Protein AF-A0A2E5EI53-F1 (afdb_monomer)

Foldseek 3Di:
DWDWACDPDPPDHTATEEEDEDQDPVVVVVVC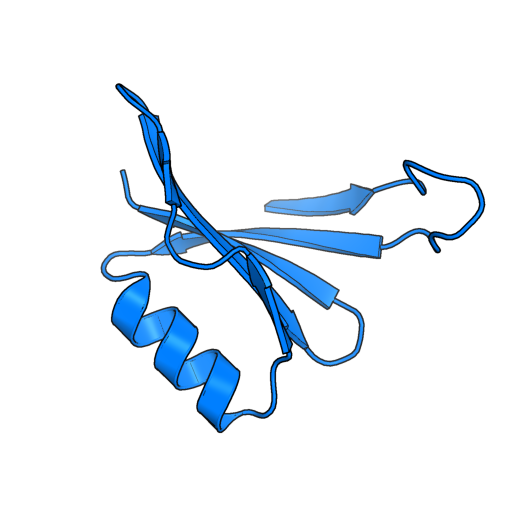VVVVWAWPFDWAADPPQATWTWIADPRHIYIYGYD

Nearest PDB structures (foldseek):
  4hc5-assembly2_C  TM=7.808E-01  e=3.143E-03  Sphaerobacter thermophilus DSM 20745
  1ss4-assembly1_A  TM=8.021E-01  e=5.266E-03  Bacillus cereus
  3itw-assembly1_B-2  TM=7.308E-01  e=5.266E-03  Micromonospora sp. ML1
  2i7r-assembly1_B  TM=7.505E-01  e=1.576E-02  Streptococcus pneumoniae
  2p25-assembly1_A-2  TM=8.037E-01  e=3.417E-02  Enterococcus faecalis V583

Mean predicted aligned error: 2.95 Å

pLDDT: mean 94.86, std 3.43, range [77.38, 98.31]

Solvent-accessible surface area (backbone atoms only — not comparable to full-atom values): 3828 Å² total; per-residue (Å²): 89,83,46,77,42,74,48,91,46,95,92,46,70,69,33,46,38,32,46,46,79,44,96,50,60,69,60,52,50,51,52,39,45,75,73,68,28,45,75,79,35,69,86,40,78,42,91,97,69,32,33,34,31,28,36,34,51,97,76,32,38,36,39,39,35,34,113

Structure (mmCIF, N/CA/C/O backbone):
data_AF-A0A2E5EI53-F1
#
_entry.id   AF-A0A2E5EI53-F1
#
loop_
_atom_site.group_PDB
_atom_site.id
_atom_site.type_symbol
_atom_site.label_atom_id
_atom_site.label_alt_id
_atom_site.label_comp_id
_atom_site.l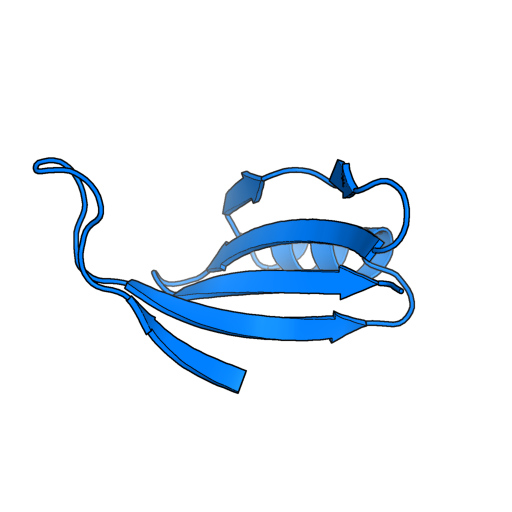abel_asym_id
_atom_site.label_entity_id
_atom_site.label_seq_id
_atom_site.pdbx_PDB_ins_code
_atom_site.Cartn_x
_atom_site.Cartn_y
_atom_site.Cartn_z
_atom_site.occupancy
_atom_site.B_iso_or_equiv
_atom_site.auth_seq_id
_atom_site.auth_comp_id
_atom_site.auth_asym_id
_atom_site.auth_atom_id
_atom_site.pdbx_PDB_model_num
ATOM 1 N N . MET A 1 1 ? 3.527 -5.743 9.088 1.00 77.38 1 MET A N 1
ATOM 2 C CA . MET A 1 1 ? 2.673 -6.487 10.047 1.00 77.38 1 MET A CA 1
ATOM 3 C C . MET A 1 1 ? 1.501 -7.078 9.281 1.00 77.38 1 MET A C 1
ATOM 5 O O . MET A 1 1 ? 0.947 -6.353 8.467 1.00 77.38 1 MET A O 1
ATOM 9 N N . LEU A 1 2 ? 1.175 -8.357 9.496 1.00 90.88 2 LEU A N 1
ATOM 10 C CA . LEU A 1 2 ? 0.046 -9.057 8.865 1.00 90.88 2 LEU A CA 1
ATOM 11 C C . LEU A 1 2 ? -1.118 -9.129 9.858 1.00 90.88 2 LEU A C 1
ATOM 13 O O . LEU A 1 2 ? -0.919 -9.535 11.002 1.00 90.88 2 LEU A O 1
ATOM 17 N N . SER A 1 3 ? -2.309 -8.743 9.416 1.00 90.69 3 SER A N 1
ATOM 18 C CA . SER A 1 3 ? -3.534 -8.744 10.217 1.00 90.69 3 SER A CA 1
ATOM 19 C C . SER A 1 3 ? -4.743 -9.111 9.362 1.00 90.69 3 SER A C 1
ATOM 21 O O . SER A 1 3 ? -4.711 -8.962 8.142 1.00 90.69 3 SER A O 1
ATOM 23 N N . ILE A 1 4 ? -5.811 -9.577 10.004 1.00 92.44 4 ILE A N 1
ATOM 24 C CA . ILE A 1 4 ? -7.133 -9.693 9.385 1.00 92.44 4 ILE A CA 1
ATOM 25 C C . ILE A 1 4 ? -7.970 -8.538 9.932 1.00 92.44 4 ILE A C 1
ATOM 27 O O . ILE A 1 4 ? -8.070 -8.381 11.151 1.00 92.44 4 ILE A O 1
ATOM 31 N N . ARG A 1 5 ? -8.523 -7.715 9.039 1.00 90.12 5 ARG A N 1
ATOM 32 C CA . ARG A 1 5 ? -9.404 -6.594 9.379 1.00 90.12 5 ARG A CA 1
ATOM 33 C C . ARG A 1 5 ? -10.843 -7.001 9.086 1.00 90.12 5 ARG A C 1
ATOM 35 O O . ARG A 1 5 ? -11.155 -7.409 7.971 1.00 90.12 5 ARG A O 1
ATOM 42 N N . GLU A 1 6 ? -11.706 -6.899 10.089 1.00 92.44 6 GLU A N 1
ATOM 43 C CA . GLU A 1 6 ? -13.143 -7.087 9.893 1.00 92.44 6 GLU A CA 1
ATOM 44 C C . GLU A 1 6 ? -13.712 -5.984 8.987 1.00 92.44 6 GLU A C 1
ATOM 46 O O . GLU A 1 6 ? -13.165 -4.877 8.914 1.00 92.44 6 GLU A O 1
ATOM 51 N N . ALA A 1 7 ? -14.795 -6.302 8.278 1.00 91.69 7 ALA A N 1
ATOM 52 C CA . ALA A 1 7 ? -15.495 -5.357 7.421 1.00 91.69 7 ALA A CA 1
ATOM 53 C C . ALA A 1 7 ? -15.876 -4.091 8.208 1.00 91.69 7 ALA A C 1
ATOM 55 O O . ALA A 1 7 ? -16.474 -4.174 9.282 1.00 91.69 7 ALA A O 1
ATOM 56 N N . LEU A 1 8 ? -15.546 -2.907 7.683 1.00 89.00 8 LEU A N 1
ATOM 57 C CA . LEU A 1 8 ? -15.903 -1.635 8.326 1.00 89.00 8 LEU A CA 1
ATOM 58 C C . LEU A 1 8 ? -17.296 -1.151 7.910 1.00 89.00 8 LEU A C 1
ATOM 60 O O . LEU A 1 8 ? -17.810 -0.185 8.479 1.00 89.00 8 LEU A O 1
ATOM 64 N N . ARG A 1 9 ? -17.888 -1.772 6.886 1.00 91.38 9 ARG A N 1
ATOM 65 C CA . ARG A 1 9 ? -19.205 -1.450 6.321 1.00 91.38 9 ARG A CA 1
ATOM 66 C C . ARG A 1 9 ? -19.899 -2.737 5.885 1.00 91.38 9 ARG A C 1
ATOM 68 O O . ARG A 1 9 ? -19.235 -3.700 5.530 1.00 91.38 9 ARG A O 1
ATOM 75 N N . GLU A 1 10 ? -21.230 -2.728 5.827 1.00 93.06 10 GLU A N 1
ATOM 76 C CA . GLU A 1 10 ? -22.028 -3.892 5.391 1.00 93.06 10 GLU A CA 1
ATOM 77 C C . GLU A 1 10 ? -21.730 -4.342 3.949 1.00 93.06 10 GLU A C 1
ATOM 79 O O . GLU A 1 10 ? -21.993 -5.481 3.585 1.00 93.06 10 GLU A O 1
ATOM 84 N N . THR A 1 11 ? -21.184 -3.448 3.121 1.00 90.50 11 THR A N 1
ATOM 85 C CA . THR A 1 11 ? -20.827 -3.708 1.718 1.00 90.50 11 THR A CA 1
ATOM 86 C C . THR A 1 11 ? -19.386 -4.190 1.535 1.00 90.50 11 THR A C 1
ATOM 88 O O . THR A 1 11 ? -18.895 -4.201 0.409 1.00 90.50 11 THR A O 1
ATOM 91 N N . GLU A 1 12 ? -18.671 -4.479 2.619 1.00 86.31 12 GLU A N 1
ATOM 92 C CA . GLU A 1 12 ? -17.256 -4.842 2.606 1.00 86.31 12 GLU A CA 1
ATOM 93 C C . GLU A 1 12 ? -17.080 -6.282 3.105 1.00 86.31 12 GLU A C 1
ATOM 95 O O . GLU A 1 12 ? -17.783 -6.724 4.013 1.00 86.31 12 GLU A O 1
ATOM 100 N N . GLU A 1 13 ? -16.138 -7.019 2.521 1.00 90.00 13 GLU A N 1
ATOM 101 C CA . GLU A 1 13 ? -15.722 -8.325 3.034 1.00 90.00 13 GLU A CA 1
ATOM 102 C C . GLU A 1 13 ? -14.539 -8.157 4.003 1.00 90.00 13 GLU A C 1
ATOM 104 O O . GLU A 1 13 ? -13.752 -7.219 3.859 1.00 90.00 13 GLU A O 1
ATOM 109 N N . PRO A 1 14 ? -14.362 -9.052 4.990 1.00 91.94 14 PRO A N 1
ATOM 110 C CA . PRO A 1 14 ? -13.143 -9.077 5.788 1.00 91.94 14 PRO A CA 1
ATOM 111 C C . PRO A 1 14 ? -11.899 -9.187 4.898 1.00 91.94 14 PRO A C 1
ATOM 113 O O . PRO A 1 14 ? -11.839 -10.032 4.004 1.00 91.94 14 PRO A O 1
ATOM 116 N N . ALA A 1 15 ? -10.884 -8.373 5.177 1.00 91.94 15 ALA A N 1
ATOM 117 C CA . ALA A 1 15 ? -9.695 -8.274 4.340 1.00 91.94 15 ALA A CA 1
ATOM 118 C C . ALA A 1 15 ? -8.437 -8.734 5.081 1.00 91.94 15 ALA A C 1
ATOM 120 O O . ALA 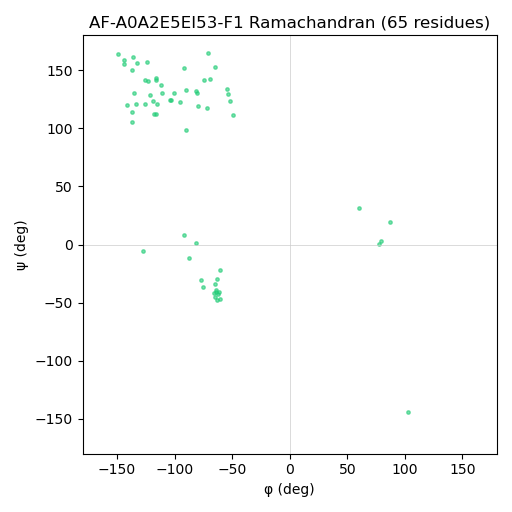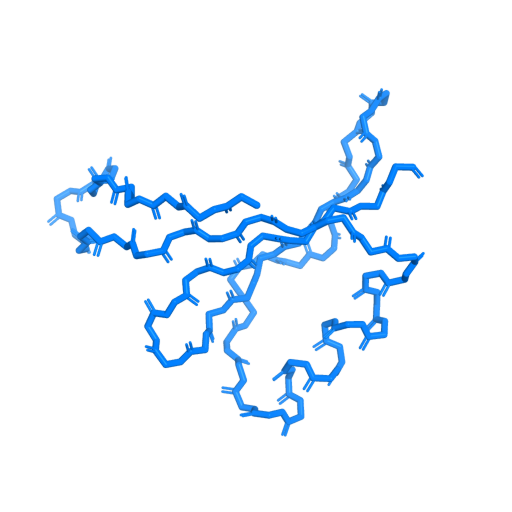A 1 15 ? -8.224 -8.431 6.261 1.00 91.94 15 ALA A O 1
ATOM 121 N N . VAL A 1 16 ? -7.550 -9.427 4.361 1.00 94.06 16 VAL A N 1
ATOM 122 C CA . VAL A 1 16 ? -6.158 -9.562 4.799 1.00 94.06 16 VAL A CA 1
ATOM 123 C C . VAL A 1 16 ? -5.493 -8.210 4.593 1.00 94.06 16 VAL A C 1
ATOM 125 O O . VAL A 1 16 ? -5.398 -7.735 3.464 1.00 94.06 16 VAL A O 1
ATOM 128 N N . HIS A 1 17 ? -5.037 -7.607 5.687 1.00 92.81 17 HIS A N 1
ATOM 129 C CA . HIS A 1 17 ? -4.419 -6.292 5.693 1.00 92.81 17 HIS A CA 1
ATOM 130 C C . HIS A 1 17 ? -2.955 -6.391 6.128 1.00 92.81 17 HIS A C 1
ATOM 132 O O . HIS A 1 17 ? -2.647 -6.848 7.239 1.00 92.81 17 HIS A O 1
ATOM 138 N N . VAL A 1 18 ? -2.047 -5.949 5.258 1.00 94.50 18 VAL A N 1
ATOM 139 C CA . VAL A 1 18 ? -0.601 -5.959 5.504 1.00 94.50 18 VAL A CA 1
ATOM 140 C C . VAL A 1 18 ? -0.044 -4.549 5.420 1.00 94.50 18 VAL A C 1
ATOM 142 O O . VAL A 1 18 ? -0.242 -3.869 4.427 1.00 94.50 18 VAL A O 1
ATOM 145 N N . CYS A 1 19 ? 0.710 -4.123 6.433 1.00 94.06 19 CYS A N 1
ATOM 146 C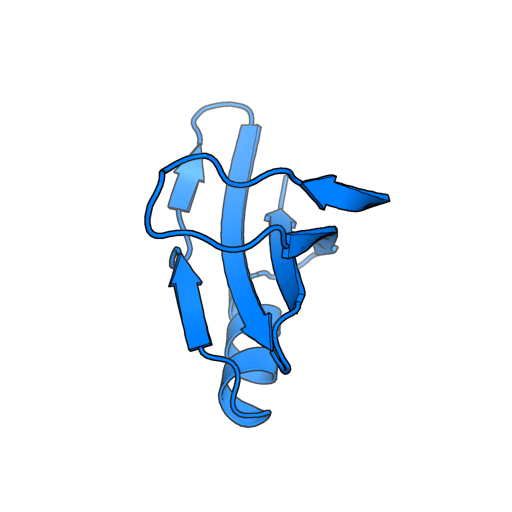 CA . CYS A 1 19 ? 1.419 -2.841 6.407 1.00 94.06 19 CYS A CA 1
ATOM 147 C C . CYS A 1 19 ? 2.935 -3.029 6.316 1.00 94.06 19 CYS A C 1
ATOM 149 O O . CYS A 1 19 ? 3.518 -3.756 7.136 1.00 94.06 19 CYS A O 1
ATOM 151 N N . HIS A 1 20 ? 3.564 -2.320 5.377 1.00 95.06 20 HIS A N 1
ATOM 152 C CA . HIS A 1 20 ? 5.014 -2.258 5.186 1.00 95.06 20 HIS A CA 1
ATOM 153 C C . HIS A 1 20 ? 5.518 -0.816 5.248 1.00 95.06 20 HIS A C 1
ATOM 155 O O .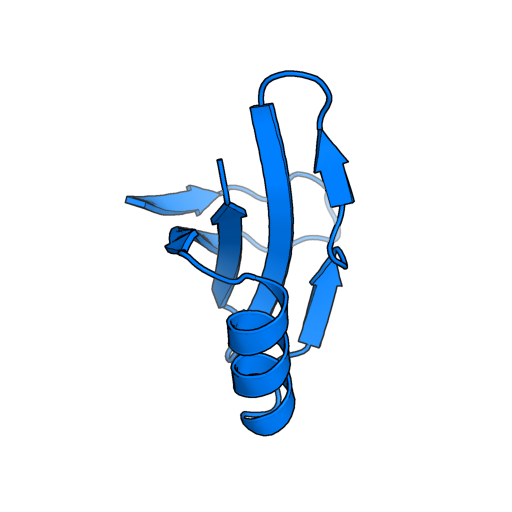 HIS A 1 20 ? 4.885 0.085 4.707 1.00 95.06 20 HIS A O 1
ATOM 161 N N . VAL A 1 21 ? 6.680 -0.614 5.870 1.00 96.38 21 VAL A N 1
ATOM 162 C CA . VAL A 1 21 ? 7.447 0.629 5.725 1.00 96.38 21 VAL A CA 1
ATOM 163 C C . VAL A 1 21 ? 8.405 0.452 4.549 1.00 96.38 21 VAL A C 1
ATOM 165 O O . VAL A 1 21 ? 9.057 -0.588 4.455 1.00 96.38 21 VAL A O 1
ATOM 168 N N . VAL A 1 22 ? 8.467 1.432 3.654 1.00 97.00 22 VAL A N 1
ATOM 169 C CA . VAL A 1 22 ? 9.286 1.417 2.435 1.00 97.00 22 VAL A CA 1
ATOM 170 C C . VAL A 1 22 ? 10.063 2.724 2.287 1.00 97.00 22 VAL A C 1
ATOM 172 O O . VAL A 1 22 ? 9.658 3.761 2.810 1.00 97.00 22 VAL A O 1
ATOM 175 N N . GLU A 1 23 ? 11.174 2.673 1.554 1.00 96.94 23 GLU A N 1
ATOM 176 C CA . GLU A 1 23 ? 12.021 3.845 1.291 1.00 96.94 23 GLU A CA 1
ATOM 177 C C . GLU A 1 23 ? 11.404 4.798 0.257 1.00 96.94 23 GLU A C 1
ATOM 179 O O . GLU A 1 23 ? 11.499 6.015 0.416 1.00 96.94 23 GLU A O 1
ATOM 184 N N . ASP A 1 24 ? 10.732 4.260 -0.767 1.00 96.69 24 ASP A N 1
ATOM 185 C CA . ASP A 1 24 ? 10.018 5.032 -1.786 1.00 96.69 24 ASP A CA 1
ATOM 186 C C . ASP A 1 24 ? 8.646 4.412 -2.105 1.00 96.69 24 ASP A C 1
ATOM 188 O O . ASP A 1 24 ? 8.526 3.396 -2.797 1.00 96.69 24 ASP A O 1
ATOM 192 N N . ILE A 1 25 ? 7.575 5.044 -1.613 1.00 97.25 25 ILE A N 1
ATOM 193 C CA . ILE A 1 25 ? 6.202 4.613 -1.923 1.00 97.25 25 ILE A CA 1
ATOM 194 C C . ILE A 1 25 ? 5.874 4.770 -3.410 1.00 97.25 25 ILE A C 1
ATOM 196 O O . ILE A 1 25 ? 5.109 3.961 -3.935 1.00 97.25 25 ILE A O 1
ATOM 200 N N . ALA A 1 26 ? 6.400 5.783 -4.101 1.00 95.94 26 ALA A N 1
ATOM 201 C CA . ALA A 1 26 ? 6.071 5.992 -5.509 1.00 95.94 26 ALA A CA 1
ATOM 202 C C . ALA A 1 26 ? 6.608 4.839 -6.366 1.00 95.94 26 ALA A C 1
ATOM 204 O O . ALA A 1 26 ? 5.888 4.321 -7.224 1.00 95.94 26 ALA A O 1
ATOM 205 N N . GLU A 1 27 ? 7.831 4.385 -6.082 1.00 97.44 27 GLU A N 1
ATOM 206 C CA . GLU A 1 27 ? 8.409 3.210 -6.733 1.00 97.44 27 GLU A CA 1
ATOM 207 C C . GLU A 1 27 ? 7.602 1.939 -6.424 1.00 97.44 27 GLU A C 1
ATOM 209 O O . GLU A 1 27 ? 7.228 1.201 -7.344 1.00 97.44 27 GLU A O 1
ATOM 214 N N . ALA A 1 28 ? 7.270 1.713 -5.149 1.00 97.06 28 ALA A N 1
ATOM 215 C CA . ALA A 1 28 ? 6.503 0.547 -4.715 1.00 97.06 28 ALA A CA 1
ATOM 216 C C . ALA A 1 28 ? 5.091 0.505 -5.331 1.00 97.06 28 ALA A C 1
ATOM 218 O O . ALA A 1 28 ? 4.664 -0.543 -5.822 1.00 97.06 28 ALA A O 1
ATOM 219 N N . LEU A 1 29 ? 4.384 1.640 -5.387 1.00 96.75 29 LEU A N 1
ATOM 220 C CA . LEU A 1 29 ? 3.082 1.749 -6.056 1.00 96.75 29 LEU A CA 1
ATOM 221 C C . LEU A 1 29 ? 3.192 1.493 -7.557 1.00 96.75 29 LEU A C 1
ATOM 223 O O . LEU A 1 29 ? 2.346 0.804 -8.125 1.00 96.75 29 LEU A O 1
ATOM 227 N N . ALA A 1 30 ? 4.234 2.013 -8.208 1.00 96.88 30 ALA A N 1
ATOM 228 C CA . ALA A 1 30 ? 4.449 1.764 -9.627 1.00 96.88 30 ALA A CA 1
ATOM 229 C C . ALA A 1 30 ? 4.707 0.271 -9.897 1.00 96.88 30 ALA A C 1
ATOM 231 O O . ALA A 1 30 ? 4.210 -0.268 -10.887 1.00 96.88 30 ALA A O 1
ATOM 232 N N . ALA A 1 31 ? 5.450 -0.413 -9.021 1.00 97.69 31 ALA A N 1
ATOM 233 C CA . ALA A 1 31 ? 5.655 -1.857 -9.104 1.00 97.69 31 ALA A CA 1
ATOM 234 C C . ALA A 1 31 ? 4.351 -2.640 -8.894 1.00 97.69 31 ALA A C 1
ATOM 236 O O . ALA A 1 31 ? 4.046 -3.522 -9.698 1.00 97.69 31 ALA A O 1
ATOM 237 N N . ALA A 1 32 ? 3.555 -2.276 -7.885 1.00 97.00 32 ALA A N 1
ATOM 238 C CA . ALA A 1 32 ? 2.252 -2.884 -7.632 1.00 97.00 32 ALA A CA 1
ATOM 239 C C . ALA A 1 32 ? 1.299 -2.697 -8.827 1.00 97.00 32 ALA A C 1
ATOM 241 O O . ALA A 1 32 ? 0.715 -3.666 -9.309 1.00 97.00 32 ALA A O 1
ATOM 242 N N . GLY A 1 33 ? 1.210 -1.483 -9.378 1.00 97.12 33 GLY A N 1
ATOM 243 C CA . GLY A 1 33 ? 0.390 -1.194 -10.557 1.00 97.12 33 GLY A CA 1
ATOM 244 C C . GLY A 1 33 ? 0.821 -1.991 -11.793 1.00 97.12 33 GLY A C 1
ATOM 245 O O . GLY A 1 33 ? -0.024 -2.546 -12.492 1.00 97.12 33 GLY A O 1
ATOM 246 N N . ARG A 1 34 ? 2.134 -2.143 -12.036 1.00 98.31 34 ARG A N 1
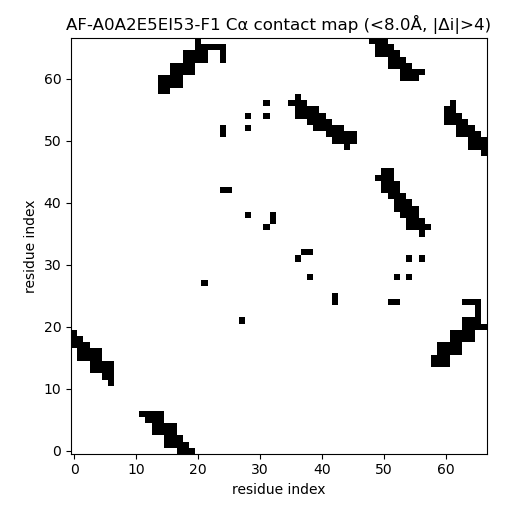ATOM 247 C CA . ARG A 1 34 ? 2.652 -3.016 -13.113 1.00 98.31 34 ARG A CA 1
ATOM 248 C C . ARG A 1 34 ? 2.296 -4.491 -12.911 1.00 98.31 34 ARG A C 1
ATOM 250 O O . ARG A 1 34 ? 2.155 -5.209 -13.895 1.00 98.31 34 ARG A O 1
ATOM 257 N N . ALA A 1 35 ? 2.148 -4.932 -11.665 1.00 97.75 35 ALA A N 1
ATOM 258 C CA . ALA A 1 35 ? 1.699 -6.279 -11.321 1.00 97.75 35 ALA A CA 1
ATOM 259 C C . ALA A 1 35 ? 0.167 -6.451 -11.387 1.00 97.75 35 ALA A C 1
ATOM 261 O O . ALA A 1 35 ? -0.330 -7.541 -11.114 1.00 97.75 35 ALA A O 1
ATOM 262 N N . GLY A 1 36 ? -0.580 -5.405 -11.761 1.00 97.94 36 GLY A N 1
ATOM 263 C CA . GLY A 1 36 ? -2.039 -5.438 -11.874 1.00 97.94 36 GLY A CA 1
ATOM 264 C C . GLY A 1 36 ? -2.779 -5.131 -10.572 1.00 97.94 36 GLY A C 1
ATOM 265 O O . GLY A 1 36 ? -3.949 -5.483 -10.454 1.00 97.94 36 GLY A O 1
ATOM 266 N N . ALA A 1 37 ? -2.119 -4.503 -9.595 1.00 98.00 37 ALA A N 1
ATOM 267 C CA . ALA A 1 37 ? -2.783 -4.073 -8.371 1.00 98.00 37 ALA A CA 1
ATOM 268 C C . ALA A 1 37 ? -3.762 -2.918 -8.630 1.00 98.00 37 ALA A C 1
ATOM 270 O O . ALA A 1 37 ? -3.474 -1.992 -9.394 1.00 98.00 37 ALA A O 1
ATOM 271 N N . GLU A 1 38 ? -4.887 -2.940 -7.923 1.00 97.31 38 GLU A N 1
ATOM 272 C CA . GLU A 1 38 ? -5.799 -1.807 -7.821 1.00 97.31 38 GLU A CA 1
ATOM 273 C C . GLU A 1 38 ? -5.263 -0.814 -6.786 1.00 97.31 38 GLU A C 1
ATOM 275 O O . GLU A 1 38 ? -4.923 -1.196 -5.667 1.00 97.31 3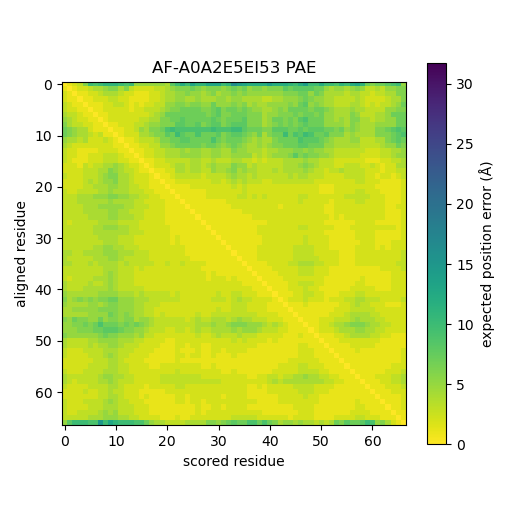8 GLU A O 1
ATOM 280 N N . ILE A 1 39 ? -5.191 0.474 -7.127 1.00 96.81 39 ILE A N 1
ATOM 281 C CA . ILE A 1 39 ? -4.766 1.502 -6.173 1.00 96.81 39 ILE A CA 1
ATOM 282 C C . ILE A 1 39 ? -5.993 2.049 -5.443 1.00 96.81 39 ILE A C 1
ATOM 284 O O . ILE A 1 39 ? -6.693 2.920 -5.956 1.00 96.81 39 ILE A O 1
ATOM 288 N N . ALA A 1 40 ? -6.232 1.538 -4.234 1.00 94.69 40 ALA A N 1
ATOM 289 C CA . ALA A 1 40 ? -7.355 1.933 -3.385 1.00 94.69 40 ALA A CA 1
ATOM 290 C C . ALA A 1 40 ? -7.129 3.289 -2.691 1.00 94.69 40 ALA A C 1
ATOM 292 O O . ALA A 1 40 ? -8.077 4.031 -2.438 1.00 94.69 40 ALA A O 1
ATOM 293 N N . MET A 1 41 ? -5.872 3.636 -2.393 1.00 95.69 41 MET A N 1
ATOM 294 C CA . MET A 1 41 ? -5.484 4.936 -1.842 1.00 95.69 41 MET A CA 1
ATOM 295 C C . MET A 1 41 ? -4.163 5.381 -2.461 1.00 95.69 41 MET A C 1
ATOM 297 O O . MET A 1 41 ? -3.135 4.718 -2.310 1.00 95.69 41 MET A O 1
ATOM 301 N N . TRP A 1 42 ? -4.179 6.532 -3.128 1.00 95.44 42 TRP A N 1
ATOM 302 C CA . TRP A 1 42 ? -2.966 7.147 -3.662 1.00 95.44 42 TRP A CA 1
ATOM 303 C C . TRP A 1 42 ? -2.075 7.706 -2.550 1.00 95.44 42 TRP A C 1
ATOM 305 O O . TRP A 1 42 ? -2.510 7.883 -1.412 1.00 95.44 42 TRP A O 1
ATOM 315 N N . LEU A 1 43 ? -0.820 8.006 -2.899 1.00 95.81 43 LEU A N 1
ATOM 316 C CA . LEU A 1 43 ? 0.157 8.610 -1.996 1.00 95.81 43 LEU A CA 1
ATOM 317 C C . LEU A 1 43 ? -0.434 9.830 -1.278 1.00 95.81 43 LEU A C 1
ATOM 319 O O . LEU A 1 43 ? -0.661 10.874 -1.888 1.00 95.81 43 LEU A O 1
ATOM 323 N N . THR A 1 44 ? -0.639 9.690 0.027 1.00 97.50 44 THR A N 1
ATOM 324 C CA . THR A 1 44 ? -1.311 10.679 0.864 1.00 97.50 44 THR A CA 1
ATOM 325 C C . THR A 1 44 ? -0.410 11.054 2.044 1.00 97.50 44 THR A C 1
ATOM 327 O O . THR A 1 44 ? -0.016 10.174 2.815 1.00 97.50 44 THR A O 1
ATOM 330 N N . PRO A 1 45 ? -0.042 12.338 2.210 1.00 97.00 45 PRO A N 1
ATOM 331 C CA . PRO A 1 45 ? 0.734 12.789 3.360 1.00 97.00 45 PRO A CA 1
ATOM 332 C C . PRO A 1 45 ? -0.125 12.845 4.632 1.00 97.00 45 PRO A C 1
ATOM 334 O O . PRO A 1 45 ? -1.270 13.295 4.599 1.00 97.00 45 PRO A O 1
ATOM 337 N N . ILE A 1 46 ? 0.457 12.456 5.766 1.00 96.62 46 ILE A N 1
ATOM 338 C CA . ILE A 1 46 ? -0.102 12.641 7.108 1.00 96.62 46 ILE A CA 1
ATOM 339 C C . ILE A 1 46 ? 0.854 13.545 7.899 1.00 96.62 46 ILE A C 1
ATOM 341 O O . ILE A 1 46 ? 1.976 13.132 8.217 1.00 96.62 46 ILE A O 1
ATOM 345 N N . PRO A 1 47 ? 0.440 14.781 8.239 1.00 96.44 47 PRO A N 1
ATOM 346 C CA . PRO A 1 47 ? 1.278 15.710 8.989 1.00 96.44 47 PRO A CA 1
ATOM 347 C C . PRO A 1 47 ? 1.848 15.084 10.270 1.00 96.44 47 PRO A C 1
ATOM 349 O O . PRO A 1 47 ? 1.108 14.591 11.118 1.00 96.44 47 PRO A O 1
ATOM 352 N N . GLY A 1 48 ? 3.178 15.100 10.398 1.00 95.94 48 GLY A N 1
ATOM 353 C CA . GLY A 1 48 ? 3.897 14.565 11.559 1.00 95.94 48 GLY A CA 1
ATOM 354 C C . GLY A 1 48 ? 4.041 13.038 11.617 1.00 95.94 48 GLY A C 1
ATOM 355 O O . GLY A 1 48 ? 4.632 12.551 12.575 1.00 95.94 48 GLY A O 1
ATOM 356 N N . GLN A 1 49 ? 3.531 12.285 10.633 1.00 94.56 49 GLN A N 1
ATOM 357 C CA . GLN A 1 49 ? 3.591 10.810 10.619 1.00 94.56 49 GLN A CA 1
ATOM 358 C C . GLN A 1 49 ? 4.171 10.217 9.324 1.00 94.56 49 GLN A C 1
ATOM 360 O O . GLN A 1 49 ? 4.349 9.006 9.241 1.00 94.56 49 GLN A O 1
ATOM 365 N N . GLY A 1 50 ? 4.457 11.047 8.318 1.00 95.94 50 GLY A N 1
ATOM 366 C CA . GLY A 1 50 ? 4.996 10.612 7.029 1.00 95.94 50 GLY A CA 1
ATOM 367 C C . GLY A 1 50 ? 3.929 10.595 5.940 1.00 95.94 50 GLY A C 1
ATOM 368 O O . GLY A 1 50 ? 3.059 11.466 5.889 1.00 95.94 50 GLY A O 1
ATOM 369 N N . LYS A 1 51 ? 4.002 9.630 5.030 1.00 97.50 51 LYS A N 1
ATOM 370 C CA . LYS A 1 51 ? 3.043 9.454 3.931 1.00 97.50 51 LYS A CA 1
ATOM 371 C C . LYS A 1 51 ? 2.692 7.981 3.769 1.00 97.50 51 LYS A C 1
ATOM 373 O O . LYS A 1 51 ? 3.517 7.113 4.054 1.00 97.50 51 LYS A O 1
ATOM 378 N N . PHE A 1 52 ? 1.475 7.714 3.311 1.00 97.88 52 PHE A N 1
ATOM 379 C CA . PHE A 1 52 ? 0.980 6.356 3.127 1.00 97.88 52 PHE A CA 1
ATOM 380 C C . PHE A 1 52 ? 0.244 6.186 1.800 1.00 97.88 52 PHE A C 1
ATOM 382 O O . PHE A 1 52 ? -0.171 7.160 1.171 1.00 97.88 52 PHE A O 1
ATOM 389 N N . ALA A 1 53 ? 0.095 4.941 1.372 1.00 97.94 53 ALA A N 1
ATOM 390 C CA . ALA A 1 53 ? -0.734 4.550 0.240 1.00 97.94 53 ALA A CA 1
ATOM 391 C C . ALA A 1 53 ? -1.290 3.143 0.468 1.00 97.94 53 ALA A C 1
ATOM 393 O O . ALA A 1 53 ? -0.785 2.413 1.323 1.00 97.94 53 ALA A O 1
ATOM 394 N N . ILE A 1 54 ? -2.316 2.757 -0.288 1.00 97.00 54 ILE A N 1
ATOM 395 C CA . ILE A 1 54 ? -2.927 1.427 -0.199 1.00 97.00 54 ILE A CA 1
ATOM 396 C C . ILE A 1 54 ? -3.153 0.897 -1.610 1.00 97.00 54 ILE A C 1
ATOM 398 O O . ILE A 1 54 ? -3.746 1.580 -2.449 1.00 97.00 54 ILE A O 1
ATOM 402 N N . PHE A 1 55 ? -2.714 -0.333 -1.852 1.00 97.44 55 PHE A N 1
ATOM 403 C CA . PHE A 1 55 ? -3.071 -1.085 -3.050 1.00 97.44 55 PHE A CA 1
ATOM 404 C C . PHE A 1 55 ? -3.702 -2.427 -2.679 1.00 97.44 55 PHE A C 1
ATOM 406 O O . PHE A 1 55 ? -3.472 -2.952 -1.589 1.00 97.44 55 PHE A O 1
ATOM 413 N N . ILE A 1 56 ? -4.477 -2.986 -3.602 1.00 96.62 56 ILE A N 1
ATOM 414 C CA . ILE A 1 56 ? -5.105 -4.296 -3.486 1.00 96.62 56 ILE A CA 1
ATOM 415 C C . ILE A 1 56 ? -4.569 -5.178 -4.607 1.00 96.62 56 ILE A C 1
ATOM 417 O O . ILE A 1 56 ? -4.673 -4.836 -5.784 1.00 96.62 56 ILE A O 1
ATOM 421 N N . LEU A 1 57 ? -3.986 -6.321 -4.251 1.00 96.31 57 LEU A N 1
ATOM 422 C CA . LEU A 1 57 ? -3.527 -7.321 -5.216 1.00 96.31 57 LEU A CA 1
ATOM 423 C C . LEU A 1 57 ? -3.991 -8.703 -4.764 1.00 96.31 57 LEU A C 1
ATOM 425 O O . LEU A 1 57 ? -3.673 -9.137 -3.660 1.00 96.31 57 LEU A O 1
ATOM 429 N N . GLY A 1 58 ? -4.769 -9.386 -5.607 1.00 93.69 58 GLY A N 1
ATOM 430 C CA . GLY A 1 58 ? -5.303 -10.714 -5.282 1.00 93.69 58 GLY A CA 1
ATOM 431 C C . GLY A 1 58 ? -6.198 -10.737 -4.035 1.00 93.69 58 GLY A C 1
ATOM 432 O O . GLY A 1 58 ? -6.186 -11.723 -3.307 1.00 93.69 58 GLY A O 1
ATOM 433 N N . GLY A 1 59 ? -6.923 -9.645 -3.758 1.00 91.94 59 GLY A N 1
ATOM 434 C CA . GLY A 1 59 ? -7.792 -9.509 -2.579 1.00 91.94 59 GLY A CA 1
ATOM 435 C C . GLY A 1 59 ? -7.067 -9.167 -1.270 1.00 91.94 59 GLY A C 1
ATOM 436 O O . GLY A 1 59 ? -7.710 -9.079 -0.229 1.00 91.94 59 GLY A O 1
ATOM 437 N N . ILE A 1 60 ? -5.745 -8.963 -1.301 1.00 93.94 60 ILE A N 1
ATOM 438 C CA . ILE A 1 60 ? -4.967 -8.536 -0.131 1.00 93.94 60 ILE A CA 1
ATOM 439 C C . ILE A 1 60 ? -4.814 -7.020 -0.160 1.00 93.94 60 ILE A C 1
ATOM 441 O O . ILE A 1 60 ? -4.235 -6.471 -1.101 1.00 93.94 60 ILE A O 1
ATOM 445 N N . GLU A 1 61 ? -5.270 -6.355 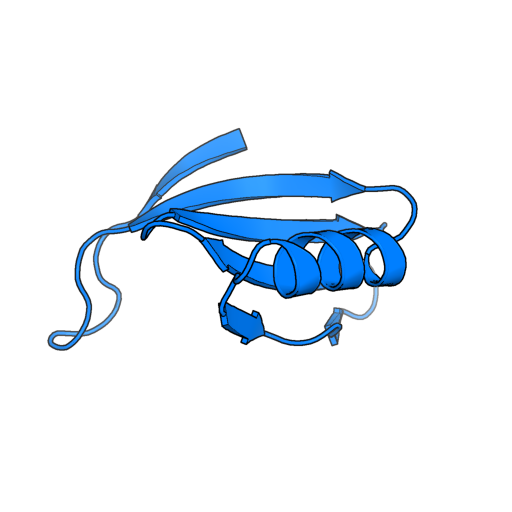0.897 1.00 95.81 61 GLU A N 1
ATOM 446 C CA . GLU A 1 61 ? -5.029 -4.934 1.113 1.00 95.81 61 GLU A CA 1
ATOM 447 C C . GLU A 1 61 ? -3.625 -4.725 1.676 1.00 95.81 61 GLU A C 1
ATOM 449 O O . GLU A 1 61 ? -3.289 -5.196 2.765 1.00 95.81 61 GLU A O 1
ATOM 454 N N . THR A 1 62 ? -2.793 -3.987 0.948 1.00 97.06 62 THR A N 1
ATOM 455 C CA . THR A 1 62 ? -1.432 -3.671 1.375 1.00 97.06 62 THR A CA 1
ATOM 456 C C . THR A 1 62 ? -1.278 -2.174 1.590 1.00 97.06 62 THR A C 1
ATOM 458 O O . THR A 1 62 ? -1.306 -1.390 0.641 1.00 97.06 62 THR A O 1
ATOM 461 N N . GLY A 1 63 ? -1.096 -1.780 2.848 1.00 96.69 63 GLY A N 1
ATOM 462 C CA . GLY A 1 63 ? -0.692 -0.441 3.248 1.00 96.69 63 GLY A CA 1
ATOM 463 C C . GLY A 1 63 ? 0.821 -0.256 3.133 1.00 96.69 63 GLY A C 1
ATOM 464 O O . GLY A 1 63 ? 1.613 -1.068 3.617 1.00 96.69 63 GLY A O 1
ATOM 465 N N . LEU A 1 64 ? 1.233 0.845 2.521 1.00 97.44 64 LEU A N 1
ATOM 466 C CA . LEU A 1 64 ? 2.621 1.278 2.438 1.00 97.44 64 LEU A CA 1
ATOM 467 C C . LEU A 1 64 ? 2.800 2.543 3.265 1.00 97.44 64 LEU A C 1
ATOM 469 O O . LEU A 1 64 ? 1.975 3.447 3.174 1.00 97.44 64 LEU A O 1
ATOM 473 N N . TRP A 1 65 ? 3.887 2.615 4.024 1.00 97.62 65 TRP A N 1
ATOM 474 C CA . TRP A 1 65 ? 4.271 3.766 4.836 1.00 97.62 65 TRP A CA 1
ATOM 475 C C . TRP A 1 65 ? 5.689 4.210 4.500 1.00 97.62 65 TRP A C 1
ATOM 477 O O . TRP A 1 65 ? 6.569 3.384 4.290 1.00 97.62 65 TRP A O 1
ATOM 487 N N . GLN A 1 66 ? 5.916 5.515 4.478 1.00 97.00 66 GLN A N 1
ATOM 488 C CA . GLN A 1 66 ? 7.242 6.108 4.382 1.00 97.00 66 GLN A CA 1
ATOM 489 C C . GLN A 1 66 ? 7.289 7.270 5.366 1.00 97.00 66 GLN A C 1
ATOM 491 O O . GLN A 1 66 ? 6.532 8.237 5.230 1.00 97.00 66 GLN A O 1
ATOM 496 N N . VAL A 1 67 ? 8.134 7.107 6.379 1.00 91.81 67 VAL A N 1
ATOM 497 C CA . VAL A 1 67 ? 8.346 8.031 7.499 1.00 91.81 67 VAL A CA 1
ATOM 498 C C . VAL A 1 67 ? 9.518 8.957 7.233 1.00 91.81 67 VAL A C 1
ATOM 500 O O . VAL A 1 67 ? 10.526 8.476 6.672 1.00 91.81 67 VAL A O 1
#

Radius of gyration: 12.07 Å; Cα contacts (8 Å, |Δi|>4): 128; chains: 1; bounding box: 34×26×25 Å

Secondary structure (DSSP, 8-state):
-EEEEPPSSTT---EEEEEEE-S-HHHHHHHHHHTT-EEEEEEEEETTTEEEEEEEETTEEEEEEE-

Sequence (67 aa):
MLSIREALRETEEPAVHVCHVVEDIAEALAAAGRAGAEIAMWLTPIPGQGKFAIFILGGIETGLWQV